Protein AF-X1TLE7-F1 (afdb_monomer_lite)

Structure (mmCIF, N/CA/C/O backbone):
data_AF-X1TLE7-F1
#
_entry.id   AF-X1TLE7-F1
#
loop_
_atom_site.group_PDB
_atom_site.id
_atom_site.type_symbol
_atom_site.label_atom_id
_atom_site.label_alt_id
_atom_site.label_comp_id
_atom_site.label_asym_id
_atom_site.label_entity_id
_atom_site.label_seq_id
_atom_site.pdbx_PDB_ins_code
_atom_site.Cartn_x
_atom_site.Cartn_y
_atom_site.Cartn_z
_atom_site.occupancy
_atom_site.B_iso_or_equiv
_atom_site.auth_seq_id
_atom_site.auth_comp_id
_atom_site.auth_asym_id
_atom_site.auth_atom_id
_atom_site.pdbx_PDB_model_num
ATOM 1 N N . MET A 1 1 ? -32.888 4.109 13.562 1.00 38.28 1 MET A N 1
ATOM 2 C CA . MET A 1 1 ? -32.090 3.859 12.346 1.00 38.28 1 MET A CA 1
ATOM 3 C C . MET A 1 1 ? -30.764 4.561 12.578 1.00 38.28 1 MET A C 1
ATOM 5 O O . MET A 1 1 ? -30.763 5.780 12.689 1.00 38.28 1 MET A O 1
ATOM 9 N N . GLU A 1 2 ? -29.700 3.812 12.858 1.00 44.38 2 GLU A N 1
ATOM 10 C CA . GLU A 1 2 ? -28.390 4.395 13.176 1.00 44.38 2 GLU A CA 1
ATOM 11 C C . GLU A 1 2 ? -27.820 4.993 11.882 1.00 44.38 2 GLU A C 1
ATOM 13 O O . GLU A 1 2 ? -27.687 4.292 10.880 1.00 44.38 2 GLU A O 1
ATOM 18 N N . LEU A 1 3 ? -27.579 6.307 11.865 1.00 48.38 3 LEU A N 1
ATOM 19 C CA . LEU A 1 3 ? -26.895 6.968 10.755 1.00 48.38 3 LEU A CA 1
ATOM 20 C C . LEU A 1 3 ? -25.497 6.359 10.659 1.00 48.38 3 LEU A C 1
ATOM 22 O O . LEU A 1 3 ? -24.685 6.543 11.566 1.00 48.38 3 LEU A O 1
ATOM 26 N N . VAL A 1 4 ? -25.225 5.631 9.576 1.00 56.19 4 VAL A N 1
ATOM 27 C CA . VAL A 1 4 ? -23.874 5.159 9.270 1.00 56.19 4 VAL A CA 1
ATOM 28 C C . VAL A 1 4 ? -23.010 6.402 9.070 1.00 56.19 4 VAL A C 1
ATOM 30 O O . VAL A 1 4 ? -23.159 7.123 8.086 1.00 56.19 4 VAL A O 1
ATOM 33 N N . LYS A 1 5 ? -22.159 6.705 10.053 1.00 62.91 5 LYS A N 1
ATOM 34 C CA . LYS A 1 5 ? -21.202 7.808 9.966 1.00 62.91 5 LYS A CA 1
ATOM 35 C C . LYS A 1 5 ? -20.018 7.335 9.126 1.00 62.91 5 LYS A C 1
ATOM 37 O O . LYS A 1 5 ? -19.401 6.326 9.448 1.00 62.91 5 LYS A O 1
ATOM 42 N N . HIS A 1 6 ? -19.727 8.048 8.043 1.00 65.94 6 HIS A N 1
ATOM 43 C CA . HIS A 1 6 ? -18.546 7.812 7.215 1.00 65.94 6 HIS A CA 1
ATOM 44 C C . HIS A 1 6 ? -17.315 8.356 7.942 1.00 65.94 6 HIS A C 1
ATOM 46 O O . HIS A 1 6 ? -16.988 9.533 7.813 1.00 65.94 6 HIS A O 1
ATOM 52 N N . GLU A 1 7 ? -16.683 7.520 8.757 1.00 73.69 7 GLU A N 1
ATOM 53 C CA . GLU A 1 7 ? -15.536 7.902 9.576 1.00 73.69 7 GLU A CA 1
ATOM 54 C C . GLU A 1 7 ? -14.399 6.886 9.433 1.00 73.69 7 GLU A C 1
ATOM 56 O O . GLU A 1 7 ? -14.635 5.705 9.182 1.00 73.69 7 GLU A O 1
ATOM 61 N N . THR A 1 8 ? -13.164 7.354 9.581 1.00 80.31 8 THR A N 1
ATOM 62 C CA . THR A 1 8 ? -11.971 6.500 9.641 1.00 80.31 8 THR A CA 1
ATOM 63 C C . THR A 1 8 ? -11.921 5.758 10.995 1.00 80.31 8 THR A C 1
ATOM 65 O O . THR A 1 8 ? -12.499 6.228 11.966 1.00 80.31 8 THR A O 1
ATOM 68 N N . CYS A 1 9 ? -11.238 4.626 11.126 1.00 82.75 9 CYS A N 1
ATOM 69 C CA . CYS A 1 9 ? -10.900 3.900 12.352 1.00 82.75 9 CYS A CA 1
ATOM 70 C C . CYS A 1 9 ? -10.332 4.827 13.427 1.00 82.75 9 CYS A C 1
ATOM 72 O O . CYS A 1 9 ? -10.717 4.705 14.590 1.00 82.75 9 CYS A O 1
ATOM 74 N N . LEU A 1 10 ? -9.482 5.794 13.063 1.00 84.12 10 LEU A N 1
ATOM 75 C CA . LEU A 1 10 ? -9.012 6.812 14.011 1.00 84.12 10 LEU A CA 1
ATOM 76 C C . LEU A 1 10 ? -10.139 7.760 14.466 1.00 84.12 10 LEU A C 1
ATOM 78 O O . LEU A 1 10 ? -10.250 8.077 15.651 1.00 84.12 10 LEU A O 1
ATOM 82 N N . GLN A 1 11 ? -11.009 8.195 13.554 1.00 85.19 11 GLN A N 1
ATOM 83 C CA . GLN A 1 11 ? -12.176 9.016 13.899 1.00 85.19 11 GLN A CA 1
ATOM 84 C C . GLN A 1 11 ? -13.193 8.231 14.742 1.00 85.19 11 GLN A C 1
ATOM 86 O O . GLN A 1 11 ? -13.672 8.746 15.751 1.00 85.19 11 GLN A O 1
ATOM 91 N N . TYR A 1 12 ? -13.440 6.965 14.399 1.00 87.38 12 TYR A N 1
ATOM 92 C CA . TYR A 1 12 ? -14.226 6.012 15.172 1.00 87.38 12 TYR A CA 1
ATOM 93 C C . TYR A 1 12 ? -13.646 5.862 16.577 1.00 87.38 12 TYR A C 1
ATOM 95 O O . TYR A 1 12 ? -14.382 5.954 17.557 1.00 87.38 12 TYR A O 1
ATOM 103 N N . PHE A 1 13 ? -12.327 5.685 16.695 1.00 89.62 13 PHE A N 1
ATOM 104 C CA . PHE A 1 13 ? -11.634 5.593 17.976 1.00 89.62 13 PHE A CA 1
ATOM 105 C C . PHE A 1 13 ? -11.882 6.838 18.829 1.00 89.62 13 PHE A C 1
ATOM 107 O O . PHE A 1 13 ? -12.405 6.726 19.938 1.00 89.62 13 PHE A O 1
ATOM 114 N N . HIS A 1 14 ? -11.604 8.031 18.296 1.00 90.31 14 HIS A N 1
ATOM 115 C CA . HIS A 1 14 ? -11.823 9.284 19.018 1.00 90.31 14 HIS A CA 1
ATOM 116 C C . HIS A 1 14 ? -13.289 9.508 19.398 1.00 90.31 14 HIS A C 1
ATOM 118 O O . HIS A 1 14 ? -13.573 9.932 20.520 1.00 90.31 14 HIS A O 1
ATOM 124 N N . ARG A 1 15 ? -14.227 9.186 18.504 1.00 92.38 15 ARG A N 1
ATOM 125 C CA . ARG A 1 15 ? -15.662 9.295 18.776 1.00 92.38 15 ARG A CA 1
ATOM 126 C C . ARG A 1 15 ? -16.108 8.320 19.862 1.00 92.38 15 ARG A C 1
ATOM 128 O O . ARG A 1 15 ? -16.853 8.703 20.754 1.00 92.38 15 ARG A O 1
ATOM 13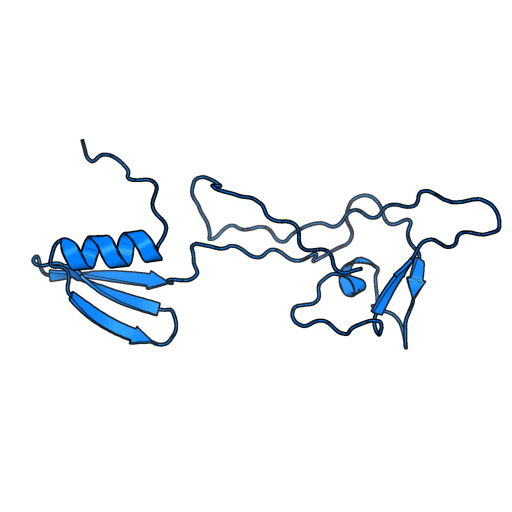5 N N . ARG A 1 16 ? -15.656 7.064 19.838 1.00 93.25 16 ARG A N 1
ATOM 136 C CA . ARG A 1 16 ? -16.011 6.098 20.888 1.00 93.25 16 ARG A CA 1
ATOM 137 C C . ARG A 1 16 ? -15.473 6.528 22.247 1.00 93.25 16 ARG A C 1
ATOM 139 O O . ARG A 1 16 ? -16.196 6.415 23.234 1.00 93.25 16 ARG A O 1
ATOM 146 N N . LEU A 1 17 ? -14.267 7.091 22.297 1.00 93.19 17 LEU A N 1
ATOM 147 C CA . LEU A 1 17 ? -13.738 7.677 23.529 1.00 93.19 17 LEU A CA 1
ATOM 148 C C . LEU A 1 17 ? -14.596 8.852 24.029 1.00 93.19 17 LEU A C 1
ATOM 150 O O . LEU A 1 17 ? -14.858 8.935 25.228 1.00 93.19 17 LEU A O 1
ATOM 154 N N . SER A 1 18 ? -15.087 9.727 23.141 1.00 93.38 18 SER A N 1
ATOM 155 C CA . SER A 1 18 ? -15.981 10.827 23.543 1.00 93.38 18 SER A CA 1
ATOM 156 C C . SER A 1 18 ? -17.381 10.358 23.962 1.00 93.38 18 SER A C 1
ATOM 158 O O . SER A 1 18 ? -18.030 11.019 24.768 1.00 93.38 18 SER A O 1
ATOM 160 N N . GLU A 1 19 ? -17.821 9.193 23.483 1.00 93.31 19 GLU A N 1
ATOM 161 C CA . GLU A 1 19 ? -19.060 8.514 23.889 1.00 93.31 19 GLU A CA 1
ATOM 162 C C . GLU A 1 19 ? -18.914 7.689 25.184 1.00 93.31 19 GLU A C 1
ATOM 164 O O . GLU A 1 19 ? -19.855 7.012 25.593 1.00 93.31 19 GLU A O 1
ATOM 169 N N . GLY A 1 20 ? -17.752 7.730 25.847 1.00 93.44 20 GLY A N 1
ATOM 170 C CA . GLY A 1 20 ? -17.526 7.068 27.136 1.00 93.44 20 GLY A CA 1
ATOM 171 C C . GLY A 1 20 ? -16.987 5.638 27.047 1.00 93.44 20 GLY A C 1
ATOM 172 O O . GLY A 1 20 ? -16.893 4.960 28.073 1.00 93.44 20 GLY A O 1
ATOM 173 N N . TRP A 1 21 ? -16.598 5.171 25.858 1.00 97.12 21 TRP A N 1
ATOM 174 C CA . TRP A 1 21 ? -15.840 3.926 25.737 1.00 97.12 21 TRP A CA 1
ATOM 175 C C . TRP A 1 21 ? -14.440 4.105 26.327 1.00 97.12 21 TRP A C 1
ATOM 177 O O . TRP A 1 21 ? -13.856 5.189 26.291 1.00 97.12 21 TRP A O 1
ATOM 187 N N . LYS A 1 22 ? -13.871 3.017 26.841 1.00 96.44 22 LYS A N 1
ATOM 188 C CA . LYS A 1 22 ? -12.519 2.992 27.405 1.00 96.44 22 LYS A CA 1
ATOM 189 C C . LYS A 1 22 ? -11.579 2.252 26.470 1.00 96.44 22 LYS A C 1
ATOM 191 O O . LYS A 1 22 ? -11.878 1.133 26.071 1.00 96.44 22 LYS A O 1
ATOM 196 N N . CYS A 1 23 ? -10.428 2.838 26.163 1.00 95.25 23 CYS A N 1
ATOM 197 C CA . CYS A 1 23 ? -9.322 2.084 25.582 1.00 95.25 23 CYS A CA 1
ATOM 198 C C . CYS A 1 23 ? -8.687 1.234 26.688 1.00 95.25 23 CYS A C 1
ATOM 200 O O . CYS A 1 23 ? -8.170 1.783 27.660 1.00 95.25 23 CYS A O 1
ATOM 202 N N . ILE A 1 24 ? -8.789 -0.090 26.577 1.00 96.50 24 ILE A N 1
ATOM 203 C CA . ILE A 1 24 ? -8.269 -1.040 27.572 1.00 96.50 24 ILE A CA 1
ATOM 204 C C . ILE A 1 24 ? -6.937 -1.666 27.153 1.00 96.50 24 ILE A C 1
ATOM 206 O O . ILE A 1 24 ? -6.230 -2.201 28.000 1.00 96.50 24 ILE A O 1
ATOM 210 N N . SER A 1 25 ? -6.591 -1.595 25.867 1.00 95.44 25 SER A N 1
ATOM 211 C CA . SER A 1 25 ? -5.270 -1.954 25.353 1.00 95.44 25 SER A CA 1
ATOM 212 C C . SER A 1 25 ? -4.962 -1.135 24.103 1.00 95.44 25 SER A C 1
ATOM 214 O O . SER A 1 25 ? -5.860 -0.867 23.303 1.00 95.44 25 SER A O 1
ATOM 216 N N . LEU A 1 26 ? -3.701 -0.742 23.952 1.00 92.50 26 LEU A N 1
ATOM 217 C CA . LEU A 1 26 ? -3.170 -0.102 22.757 1.00 92.50 26 LEU A CA 1
ATOM 218 C C . LEU A 1 26 ? -1.756 -0.636 22.522 1.00 92.50 26 LEU A C 1
ATOM 220 O O . LEU A 1 26 ? -0.821 -0.256 23.224 1.00 92.50 26 LEU A O 1
ATOM 224 N N . GLU A 1 27 ? -1.612 -1.520 21.540 1.00 91.06 27 GLU A N 1
ATOM 225 C CA . GLU A 1 27 ? -0.340 -2.131 21.155 1.00 91.06 27 GLU A CA 1
ATOM 226 C C . GLU A 1 27 ? -0.015 -1.749 19.710 1.00 91.06 27 GLU A C 1
ATOM 228 O O . GLU A 1 27 ? -0.608 -2.251 18.750 1.00 91.06 27 GLU A O 1
ATOM 233 N N . GLY A 1 28 ? 0.915 -0.805 19.550 1.00 85.75 28 GLY A N 1
ATOM 234 C CA . GLY A 1 28 ? 1.196 -0.196 18.252 1.00 85.75 28 GLY A CA 1
ATOM 235 C C . GLY A 1 28 ? -0.050 0.496 17.697 1.00 85.75 28 GLY A C 1
ATOM 236 O O . GLY A 1 28 ? -0.506 1.494 18.250 1.00 85.75 28 GLY A O 1
ATOM 237 N N . TYR A 1 29 ? -0.597 -0.048 16.610 1.00 82.94 29 TYR A N 1
ATOM 238 C CA . TYR A 1 29 ? -1.804 0.463 15.954 1.00 82.94 29 TYR A CA 1
ATOM 239 C C . TYR A 1 29 ? -3.071 -0.323 16.301 1.00 82.94 29 TYR A C 1
ATOM 241 O O . TYR A 1 29 ? -4.160 0.079 15.905 1.00 82.94 29 TYR A O 1
ATOM 249 N N . ASN A 1 30 ? -2.955 -1.417 17.053 1.00 88.62 30 ASN A N 1
ATOM 250 C CA . ASN A 1 30 ? -4.104 -2.207 17.473 1.00 88.62 30 ASN A CA 1
ATOM 251 C C . ASN A 1 30 ? -4.643 -1.650 18.788 1.00 88.62 30 ASN A C 1
ATOM 253 O O . ASN A 1 30 ? -3.947 -1.664 19.804 1.00 88.62 30 ASN A O 1
ATOM 257 N N . ALA A 1 31 ? -5.880 -1.165 18.777 1.00 91.50 31 ALA A N 1
ATOM 258 C CA . ALA A 1 31 ? -6.565 -0.686 19.966 1.00 91.50 31 ALA A CA 1
ATOM 259 C C . ALA A 1 31 ? -7.730 -1.608 20.330 1.00 91.50 31 ALA A C 1
ATOM 261 O O . ALA A 1 31 ? -8.479 -2.081 19.476 1.00 91.50 31 ALA A O 1
ATOM 262 N N . VAL A 1 32 ? -7.917 -1.828 21.626 1.00 94.88 32 VAL A N 1
ATOM 263 C CA . VAL A 1 32 ? -9.060 -2.555 22.172 1.00 94.88 32 VAL A CA 1
ATOM 264 C C . VAL A 1 32 ? -9.900 -1.580 22.980 1.00 94.88 32 VAL A C 1
ATOM 266 O O . VAL A 1 32 ? -9.455 -1.031 23.988 1.00 94.88 32 VAL A O 1
ATOM 269 N N . LEU A 1 33 ? -11.132 -1.372 22.535 1.00 95.38 33 LEU A N 1
ATOM 270 C CA . LEU A 1 33 ? -12.123 -0.528 23.180 1.00 95.38 33 LEU A CA 1
ATOM 271 C C . LEU A 1 33 ? -13.116 -1.375 23.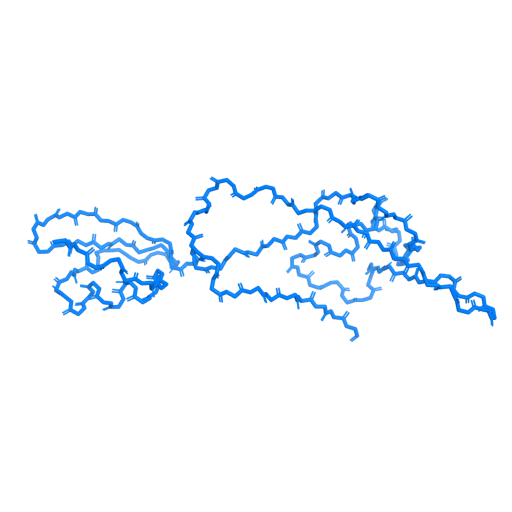983 1.00 95.38 33 LEU A C 1
ATOM 273 O O . LEU A 1 33 ? -13.516 -2.455 23.553 1.00 95.38 33 LEU A O 1
ATOM 277 N N . LEU A 1 34 ? -13.551 -0.858 25.128 1.00 96.44 34 LEU A N 1
ATOM 278 C CA . LEU A 1 34 ? -14.596 -1.424 25.973 1.00 96.44 34 LEU A CA 1
ATOM 279 C C . LEU A 1 34 ? -15.735 -0.413 26.110 1.00 96.44 34 LEU A C 1
ATOM 281 O O . LEU A 1 34 ? -15.512 0.711 26.566 1.00 96.44 34 LEU A O 1
ATOM 285 N N . SER A 1 35 ? -16.943 -0.804 25.716 1.00 94.81 35 SER A N 1
ATOM 286 C CA . SER A 1 35 ? -18.127 0.038 25.859 1.00 94.81 35 SER A CA 1
ATOM 287 C C . SER A 1 35 ? -18.573 0.138 27.325 1.00 94.81 35 SER A C 1
ATOM 289 O O . SER A 1 35 ? -18.237 -0.738 28.132 1.00 94.81 35 SER A O 1
ATOM 291 N N . PRO A 1 36 ? -19.353 1.167 27.696 1.00 93.25 36 PRO A N 1
ATOM 292 C CA . PRO A 1 36 ? -19.985 1.250 29.017 1.00 93.25 36 PRO A CA 1
ATOM 293 C C . PRO A 1 36 ? -20.838 0.020 29.370 1.00 93.25 36 PRO A C 1
ATOM 295 O O . PRO A 1 36 ? -20.949 -0.347 30.536 1.00 93.25 36 PRO A O 1
ATOM 298 N N . GLU A 1 37 ? -21.395 -0.645 28.359 1.00 94.19 37 GLU A N 1
ATOM 299 C CA . GLU A 1 37 ? -22.203 -1.865 28.460 1.00 94.19 37 GLU A CA 1
ATOM 300 C C . GLU A 1 37 ? -21.352 -3.150 28.499 1.00 94.19 37 GLU A C 1
ATOM 302 O O . GLU A 1 37 ? -21.895 -4.252 28.543 1.00 94.19 37 GLU A O 1
ATOM 307 N N . GLY A 1 38 ? -20.020 -3.030 28.477 1.00 92.56 38 GLY A N 1
ATOM 308 C CA . GLY A 1 38 ? -19.087 -4.155 28.553 1.00 92.56 38 GLY A CA 1
ATOM 309 C C . GLY A 1 38 ? -18.755 -4.814 27.211 1.00 92.56 38 GLY A C 1
ATOM 310 O O . GLY A 1 38 ? -18.143 -5.882 27.197 1.00 92.56 38 GLY A O 1
ATOM 311 N N . ILE A 1 39 ? -19.115 -4.204 26.077 1.00 93.69 39 ILE A N 1
ATOM 312 C CA . ILE A 1 39 ? -18.795 -4.745 24.749 1.00 93.69 39 ILE A CA 1
ATOM 313 C C . ILE A 1 39 ? -17.332 -4.453 24.424 1.00 93.69 39 ILE A C 1
ATOM 315 O O . ILE A 1 39 ? -16.918 -3.296 24.359 1.00 93.69 39 ILE A O 1
ATOM 319 N N . ARG A 1 40 ? -16.553 -5.506 24.170 1.00 94.62 40 ARG A N 1
ATOM 320 C CA . ARG A 1 40 ? -15.171 -5.397 23.692 1.00 94.62 40 ARG A CA 1
ATOM 321 C C . ARG A 1 40 ? -15.141 -5.259 22.172 1.00 94.62 40 ARG A C 1
ATOM 323 O O . ARG A 1 40 ? -15.819 -6.007 21.470 1.00 94.62 40 ARG A O 1
ATOM 330 N N . ARG A 1 41 ? -14.321 -4.341 21.662 1.00 89.88 41 ARG A N 1
ATOM 331 C CA . ARG A 1 41 ? -14.102 -4.153 20.228 1.00 89.88 41 ARG A CA 1
ATOM 332 C C . ARG A 1 41 ? -12.642 -3.894 19.911 1.00 89.88 41 ARG A C 1
ATOM 334 O O . ARG A 1 41 ? -12.039 -2.995 20.481 1.00 89.88 41 ARG A O 1
ATOM 341 N N . GLU A 1 42 ? -12.107 -4.670 18.986 1.00 91.50 42 GLU A N 1
ATOM 342 C CA . GLU A 1 42 ? -10.730 -4.549 18.511 1.00 91.50 42 GLU A CA 1
ATOM 343 C C . GLU A 1 42 ? -10.732 -3.755 17.206 1.00 91.50 42 GLU A C 1
ATOM 345 O O . GLU A 1 42 ? -11.603 -3.961 16.356 1.00 91.50 42 GLU A O 1
ATOM 350 N N . ILE A 1 43 ? -9.812 -2.803 17.086 1.00 86.88 43 ILE A N 1
ATOM 351 C CA . ILE A 1 43 ? -9.665 -1.941 15.916 1.00 86.88 43 ILE A CA 1
ATOM 352 C C . ILE A 1 43 ? -8.180 -1.850 15.548 1.00 86.88 43 ILE A C 1
ATOM 354 O O . ILE A 1 43 ? -7.343 -1.664 16.429 1.00 86.88 43 ILE A O 1
ATOM 358 N N . ASP A 1 44 ? -7.849 -1.946 14.261 1.00 84.62 44 ASP A N 1
ATOM 359 C CA . ASP A 1 44 ? -6.536 -1.529 13.754 1.00 84.62 44 ASP A CA 1
ATOM 360 C C . ASP A 1 44 ? -6.671 -0.085 13.261 1.00 84.62 44 ASP A C 1
ATOM 362 O O . ASP A 1 44 ? -7.405 0.199 12.315 1.00 84.62 44 ASP A O 1
ATOM 366 N N . LEU A 1 45 ? -5.977 0.844 13.913 1.00 81.06 45 LEU A N 1
ATOM 367 C CA . LEU A 1 45 ? -5.982 2.269 13.583 1.00 81.06 45 LEU A CA 1
ATOM 368 C C . LEU A 1 45 ? -5.370 2.568 12.201 1.00 81.06 45 LEU A C 1
ATOM 370 O O . LEU A 1 45 ? -5.456 3.704 11.741 1.00 81.06 45 LEU A O 1
ATOM 374 N N . ARG A 1 46 ? -4.758 1.579 11.533 1.00 69.69 46 ARG A N 1
ATOM 375 C CA . ARG A 1 46 ? -4.247 1.680 10.155 1.00 69.69 46 ARG A CA 1
ATOM 376 C C . ARG A 1 46 ? -5.201 1.157 9.096 1.00 69.69 46 ARG A C 1
ATOM 378 O O . ARG A 1 46 ? -4.965 1.454 7.929 1.00 69.69 46 ARG A O 1
ATOM 385 N N . ASN A 1 47 ? -6.270 0.443 9.462 1.00 68.38 47 ASN A N 1
ATOM 386 C CA . ASN A 1 47 ? -7.235 -0.105 8.491 1.00 68.38 47 ASN A CA 1
ATOM 387 C C . ASN A 1 47 ? -7.991 0.972 7.684 1.00 68.38 47 ASN A C 1
ATOM 389 O O . ASN A 1 47 ? -8.865 0.660 6.883 1.00 68.38 47 ASN A O 1
ATOM 393 N N . ASP A 1 48 ? -7.631 2.239 7.874 1.00 71.00 48 ASP A N 1
ATOM 394 C CA . ASP A 1 48 ? -8.078 3.391 7.101 1.00 71.00 48 ASP A CA 1
ATOM 395 C C . ASP A 1 48 ? -7.336 3.587 5.784 1.00 71.00 48 ASP A C 1
ATOM 397 O O . ASP A 1 48 ? -7.834 4.292 4.904 1.00 71.00 48 ASP A O 1
ATOM 401 N N . ILE A 1 49 ? -6.137 3.012 5.652 1.00 76.31 49 ILE A N 1
ATOM 402 C CA . ILE A 1 49 ? -5.289 3.179 4.475 1.00 76.31 49 ILE A CA 1
ATOM 403 C C . ILE A 1 49 ? -4.847 1.806 3.985 1.00 76.31 49 ILE A C 1
ATOM 405 O O . ILE A 1 49 ? -3.978 1.161 4.567 1.00 76.31 49 ILE A O 1
ATOM 409 N N . LEU A 1 50 ? -5.419 1.403 2.856 1.00 82.50 50 LEU A N 1
ATOM 410 C CA . LEU A 1 50 ? -4.952 0.266 2.085 1.00 82.50 50 LEU A CA 1
ATOM 411 C C . LEU A 1 50 ? -3.859 0.732 1.114 1.00 82.50 50 LEU A C 1
ATOM 413 O O . LEU A 1 50 ? -4.137 1.469 0.166 1.00 82.50 50 LEU A O 1
ATOM 417 N N . THR A 1 51 ? -2.621 0.296 1.346 1.00 86.06 51 THR A N 1
ATOM 418 C CA . THR A 1 51 ? -1.503 0.516 0.416 1.00 86.06 51 THR A CA 1
ATOM 419 C C . THR A 1 51 ? -1.320 -0.726 -0.445 1.00 86.06 51 THR A C 1
ATOM 421 O O . THR A 1 51 ? -0.844 -1.752 0.037 1.00 86.06 51 THR A O 1
ATOM 424 N N . LEU A 1 52 ? -1.677 -0.618 -1.723 1.00 89.75 52 LEU A N 1
ATOM 425 C CA . LEU A 1 52 ? -1.454 -1.665 -2.718 1.00 89.75 52 LEU A CA 1
ATOM 426 C C . LEU A 1 52 ? -0.173 -1.374 -3.492 1.00 89.75 52 LEU A C 1
ATOM 428 O O . LEU A 1 52 ? 0.065 -0.235 -3.894 1.00 89.75 52 LEU A O 1
ATOM 432 N N . ARG A 1 53 ? 0.625 -2.415 -3.713 1.00 90.69 53 ARG A N 1
ATOM 433 C CA . ARG A 1 53 ? 1.834 -2.367 -4.539 1.00 90.69 53 ARG A CA 1
ATOM 434 C C . ARG A 1 53 ? 1.662 -3.285 -5.743 1.00 90.69 53 ARG A C 1
ATOM 436 O O . ARG A 1 53 ? 0.931 -4.267 -5.617 1.00 90.69 53 ARG A O 1
ATOM 443 N N . PRO A 1 54 ? 2.290 -2.975 -6.886 1.00 93.00 54 PRO A N 1
ATOM 444 C CA . PRO A 1 54 ? 2.431 -3.924 -7.983 1.00 93.00 54 PRO A CA 1
ATOM 445 C C . PRO A 1 54 ? 2.865 -5.300 -7.472 1.00 93.00 54 PRO A C 1
ATOM 447 O O . PRO A 1 54 ? 3.741 -5.382 -6.623 1.00 93.00 54 PRO A O 1
ATOM 450 N N . ASN A 1 55 ? 2.234 -6.372 -7.943 1.00 93.31 55 ASN A N 1
ATOM 451 C CA . ASN A 1 55 ? 2.583 -7.737 -7.521 1.00 93.31 55 ASN A CA 1
ATOM 452 C C . ASN A 1 55 ? 2.772 -8.713 -8.689 1.00 93.31 55 ASN A C 1
ATOM 454 O O . ASN A 1 55 ? 3.136 -9.866 -8.477 1.00 93.31 55 ASN A O 1
ATOM 458 N N . GLU A 1 56 ? 2.471 -8.275 -9.908 1.00 94.44 56 GLU A N 1
ATOM 459 C CA . GLU A 1 56 ? 2.655 -9.036 -11.138 1.00 94.44 56 GLU A CA 1
ATOM 460 C C . GLU A 1 56 ? 2.558 -8.092 -12.356 1.00 94.44 56 GLU A C 1
ATOM 462 O O . GLU A 1 56 ? 2.022 -6.974 -12.250 1.00 94.44 56 GLU A O 1
ATOM 467 N N . PRO A 1 57 ? 3.049 -8.513 -13.538 1.00 94.56 57 PRO A N 1
ATOM 468 C CA . PRO A 1 57 ? 2.842 -7.763 -14.765 1.00 94.56 57 PRO A CA 1
ATOM 469 C C . PRO A 1 57 ? 1.348 -7.690 -15.090 1.00 94.56 57 PRO A C 1
ATOM 471 O O . PRO A 1 57 ? 0.625 -8.682 -15.006 1.00 94.56 57 PRO A O 1
ATOM 474 N N . GLY A 1 58 ? 0.891 -6.517 -15.512 1.00 93.62 58 GLY A N 1
ATOM 475 C CA . GLY A 1 58 ? -0.437 -6.346 -16.082 1.00 93.62 58 GLY A CA 1
ATOM 476 C C . GLY A 1 58 ? -0.469 -6.706 -17.567 1.00 93.62 58 GLY A C 1
ATOM 477 O O . GLY A 1 58 ? 0.375 -7.421 -18.101 1.00 93.62 58 GLY A O 1
ATOM 478 N N . VAL A 1 59 ? -1.455 -6.158 -18.276 1.00 94.25 59 VAL A N 1
ATOM 479 C CA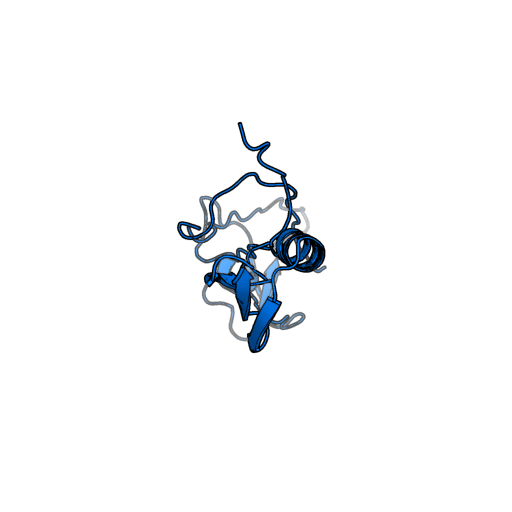 . VAL A 1 59 ? -1.719 -6.488 -19.692 1.00 94.25 59 VAL A CA 1
ATOM 480 C C . VAL A 1 59 ? -0.659 -5.922 -20.659 1.00 94.25 59 VAL A C 1
ATOM 482 O O . VAL A 1 59 ? -0.639 -6.272 -21.836 1.00 94.25 59 VAL A O 1
ATOM 485 N N . SER A 1 60 ? 0.217 -5.027 -20.198 1.00 93.00 60 SER A N 1
ATOM 486 C CA . SER A 1 60 ? 1.231 -4.362 -21.025 1.00 93.00 60 SER A CA 1
ATOM 487 C C . SER A 1 60 ? 2.553 -4.272 -20.278 1.00 93.00 60 SER A C 1
ATOM 489 O O . SER A 1 60 ? 2.588 -3.758 -19.164 1.00 93.00 60 SER A O 1
ATOM 491 N N . THR A 1 61 ? 3.636 -4.709 -20.918 1.00 92.12 61 THR A N 1
ATOM 492 C CA . THR A 1 61 ? 5.012 -4.551 -20.428 1.00 92.12 61 THR A CA 1
ATOM 493 C C . THR A 1 61 ? 5.891 -4.152 -21.611 1.00 92.12 61 THR A C 1
ATOM 495 O O . THR A 1 61 ? 6.252 -4.985 -22.439 1.00 92.12 61 THR A O 1
ATOM 498 N N . GLN A 1 62 ? 6.130 -2.852 -21.757 1.00 91.00 62 GLN A N 1
ATOM 499 C CA . GLN A 1 62 ? 6.804 -2.217 -22.891 1.00 91.00 62 GLN A CA 1
ATOM 500 C C . GLN A 1 62 ? 8.084 -1.483 -22.487 1.00 91.00 62 GLN A C 1
ATOM 502 O O . GLN A 1 62 ? 8.923 -1.229 -23.353 1.00 91.00 62 GLN A O 1
ATOM 507 N N . LEU A 1 63 ? 8.222 -1.100 -21.214 1.00 89.56 63 LEU A N 1
ATOM 508 C CA . LEU A 1 63 ? 9.428 -0.447 -20.720 1.00 89.56 63 LEU A CA 1
ATOM 509 C C . LEU A 1 63 ? 10.573 -1.454 -20.594 1.00 89.56 63 LEU A C 1
ATOM 511 O O . LEU A 1 63 ? 10.376 -2.664 -20.465 1.00 89.56 63 LEU A O 1
ATOM 515 N N . TYR A 1 64 ? 11.790 -0.932 -20.629 1.00 88.25 64 TYR A N 1
ATOM 516 C CA . TYR A 1 64 ? 12.999 -1.690 -20.356 1.00 88.25 64 TYR A CA 1
ATOM 517 C C . TYR A 1 64 ? 13.318 -1.588 -18.869 1.00 88.25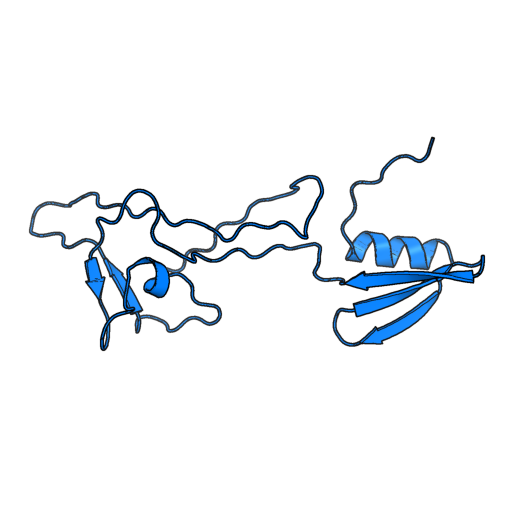 64 TYR A C 1
ATOM 519 O O . TYR A 1 64 ? 13.053 -0.566 -18.242 1.00 88.25 64 TYR A O 1
ATOM 527 N N . LYS A 1 65 ? 13.923 -2.637 -18.322 1.00 87.75 65 LYS A N 1
ATOM 528 C CA . LYS A 1 65 ? 14.403 -2.683 -16.939 1.00 87.75 65 LYS A CA 1
ATOM 529 C C . LYS A 1 65 ? 15.893 -2.363 -16.879 1.00 87.75 65 LYS A C 1
ATOM 531 O O . LYS A 1 65 ? 16.662 -2.885 -17.690 1.00 87.75 65 LYS A O 1
ATOM 536 N N . GLY A 1 66 ? 16.286 -1.499 -15.951 1.00 85.06 66 GLY A N 1
ATOM 537 C CA . GLY A 1 66 ? 17.665 -1.074 -15.704 1.00 85.06 66 GLY A CA 1
ATOM 538 C C . GLY A 1 66 ? 18.096 -1.323 -14.256 1.00 85.06 66 GLY A C 1
ATOM 539 O O . GLY A 1 66 ? 17.315 -1.833 -13.454 1.00 85.06 66 GLY A O 1
ATOM 540 N N . GLY A 1 67 ? 19.353 -0.993 -13.940 1.00 79.12 67 GLY A N 1
ATOM 541 C CA . GLY A 1 67 ? 19.911 -1.148 -12.591 1.00 79.12 67 GLY A CA 1
ATOM 542 C C . GLY A 1 67 ? 20.939 -2.275 -12.424 1.00 79.12 67 GLY A C 1
ATOM 543 O O . GLY A 1 67 ? 21.344 -2.938 -13.385 1.00 79.12 67 GLY A O 1
ATOM 544 N N . SER A 1 68 ? 21.400 -2.476 -11.187 1.00 66.56 68 SER A N 1
ATOM 545 C CA . SER A 1 68 ? 22.466 -3.436 -10.852 1.00 66.56 68 SER A CA 1
ATOM 546 C C . SER A 1 68 ? 21.908 -4.853 -10.676 1.00 66.56 68 SER A C 1
ATOM 548 O O . SER A 1 68 ? 21.527 -5.229 -9.578 1.00 66.56 68 SER A O 1
ATOM 550 N N . SER A 1 69 ? 21.914 -5.649 -11.754 1.00 53.91 69 SER A N 1
ATOM 551 C CA . SER A 1 69 ? 21.319 -6.999 -11.850 1.00 53.91 69 SER A CA 1
ATOM 552 C C . SER A 1 69 ? 19.804 -6.971 -11.616 1.00 53.91 69 SER A C 1
ATOM 554 O O . SER A 1 69 ? 19.351 -7.023 -10.477 1.00 53.91 69 SER A O 1
ATOM 556 N N . PRO A 1 70 ? 19.034 -6.851 -12.707 1.00 62.59 70 PRO A N 1
ATOM 557 C CA . PRO A 1 70 ? 17.752 -6.168 -12.712 1.00 62.59 70 PRO A CA 1
ATOM 558 C C . PRO A 1 70 ? 16.747 -6.846 -11.789 1.00 62.59 70 PRO A C 1
ATOM 560 O O . PRO A 1 70 ? 16.769 -8.074 -11.651 1.00 62.59 70 PRO A O 1
ATOM 563 N N . ALA A 1 71 ? 15.807 -6.047 -11.276 1.00 65.44 71 ALA A N 1
ATOM 564 C CA . ALA A 1 71 ? 14.499 -6.541 -10.871 1.00 65.44 71 ALA A CA 1
ATOM 565 C C . ALA A 1 71 ? 14.066 -7.638 -11.871 1.00 65.44 71 ALA A C 1
ATOM 567 O O . ALA A 1 71 ? 14.145 -7.410 -13.093 1.00 65.44 71 ALA A O 1
ATOM 568 N N . PRO A 1 72 ? 13.731 -8.862 -11.419 1.00 78.25 72 PRO A N 1
ATOM 569 C CA . PRO A 1 72 ? 13.506 -9.979 -12.336 1.00 78.25 72 PRO A CA 1
ATOM 570 C C . PRO A 1 72 ? 12.466 -9.636 -13.420 1.00 78.25 72 PRO A C 1
ATOM 572 O O . PRO A 1 72 ? 12.576 -10.087 -14.570 1.00 78.25 72 PRO A O 1
ATOM 575 N N . THR A 1 73 ? 11.562 -8.706 -13.118 1.00 88.12 73 THR A N 1
ATOM 576 C CA . THR A 1 73 ? 10.537 -8.133 -13.986 1.00 88.12 73 THR A CA 1
ATOM 577 C C . THR A 1 73 ? 10.340 -6.628 -13.740 1.00 88.12 73 THR A C 1
ATOM 579 O O . THR A 1 73 ? 10.809 -6.076 -12.753 1.00 88.12 73 THR A O 1
ATOM 582 N N . ASN A 1 74 ? 9.616 -5.950 -14.637 1.00 90.25 74 ASN A N 1
ATOM 583 C CA . ASN A 1 74 ? 9.338 -4.516 -14.508 1.00 90.25 74 ASN A CA 1
ATOM 584 C C . ASN A 1 74 ? 8.505 -4.181 -13.260 1.00 90.25 74 ASN A C 1
ATOM 586 O O . ASN A 1 74 ? 8.691 -3.115 -12.684 1.00 90.25 74 ASN A O 1
ATOM 590 N N . TRP A 1 75 ? 7.587 -5.060 -12.837 1.00 91.06 75 TRP A N 1
ATOM 591 C CA . TRP A 1 75 ? 6.768 -4.795 -11.648 1.00 91.06 75 TRP A CA 1
ATOM 592 C C . TRP A 1 75 ? 7.606 -4.839 -10.365 1.00 91.06 75 TRP A C 1
ATOM 594 O O . TRP A 1 75 ? 7.379 -4.013 -9.494 1.00 91.06 75 TRP A O 1
ATOM 604 N N . GLU A 1 76 ? 8.623 -5.704 -10.307 1.00 88.75 76 GLU A N 1
ATOM 605 C CA . GLU A 1 76 ? 9.599 -5.768 -9.201 1.00 88.75 76 GLU A CA 1
ATOM 606 C C . GLU A 1 76 ? 10.539 -4.551 -9.151 1.00 88.75 76 GLU A C 1
ATOM 608 O O . GLU A 1 76 ? 11.313 -4.403 -8.217 1.00 88.75 76 GLU A O 1
ATOM 613 N N . GLY A 1 77 ? 10.535 -3.694 -10.178 1.00 87.75 77 GLY A N 1
ATOM 614 C CA . GLY A 1 77 ? 11.253 -2.415 -10.157 1.00 87.75 77 GLY A CA 1
ATOM 615 C C . GLY A 1 77 ? 10.399 -1.252 -9.647 1.00 87.75 77 GLY A C 1
ATOM 616 O O . GLY A 1 77 ? 10.836 -0.108 -9.700 1.00 87.75 77 GLY A O 1
ATOM 617 N N . VAL A 1 78 ? 9.141 -1.505 -9.263 1.00 87.81 78 VAL A N 1
ATOM 618 C CA . VAL A 1 78 ? 8.186 -0.484 -8.790 1.00 87.81 78 VAL A CA 1
ATOM 619 C C . VAL A 1 78 ? 7.310 -0.970 -7.624 1.00 87.81 78 VAL A C 1
ATOM 621 O O . VAL A 1 78 ? 6.374 -0.271 -7.227 1.00 87.81 78 VAL A O 1
ATOM 624 N N . ASP A 1 79 ? 7.564 -2.161 -7.081 1.00 88.12 79 ASP A N 1
ATOM 625 C CA . ASP A 1 79 ? 6.832 -2.761 -5.957 1.00 88.12 79 ASP A CA 1
ATOM 626 C C . ASP A 1 79 ? 7.482 -2.486 -4.597 1.00 88.12 79 ASP A C 1
ATOM 628 O O . ASP A 1 79 ? 7.142 -3.112 -3.591 1.00 88.12 79 ASP A O 1
ATOM 632 N N . GLU A 1 80 ? 8.399 -1.529 -4.543 1.00 81.81 80 GLU A N 1
ATOM 633 C CA . GLU A 1 80 ? 9.223 -1.308 -3.369 1.00 81.81 80 GLU A CA 1
ATOM 634 C C . GLU A 1 80 ? 8.412 -0.862 -2.141 1.00 81.81 80 GLU A C 1
ATOM 636 O O . GLU A 1 80 ? 7.574 0.050 -2.173 1.00 81.81 80 GLU A O 1
ATOM 641 N N . GLU A 1 81 ? 8.683 -1.485 -0.992 1.00 84.81 81 GLU A N 1
ATOM 642 C CA . GLU A 1 81 ? 8.210 -0.972 0.296 1.00 84.81 81 GLU A CA 1
ATOM 643 C C . GLU A 1 81 ? 9.083 0.178 0.801 1.00 84.81 81 GLU A C 1
ATOM 645 O O . GLU A 1 81 ? 8.560 1.162 1.331 1.00 84.81 81 GLU A O 1
ATOM 650 N N . THR A 1 82 ? 10.396 0.050 0.615 1.00 85.56 82 THR A N 1
ATOM 651 C CA . THR A 1 82 ? 11.400 1.059 0.947 1.00 85.56 82 THR A CA 1
ATOM 652 C C . THR A 1 82 ? 12.142 1.430 -0.333 1.00 85.56 82 THR A C 1
ATOM 654 O O . THR A 1 82 ? 12.608 0.508 -0.987 1.00 85.56 82 THR A O 1
ATOM 657 N N . PRO A 1 83 ? 12.268 2.726 -0.671 1.00 82.62 83 PRO A N 1
ATOM 658 C CA . PRO A 1 83 ? 12.942 3.162 -1.893 1.00 82.62 83 PRO A CA 1
ATOM 659 C C . PRO A 1 83 ? 14.380 2.641 -1.978 1.00 82.62 83 PRO A C 1
ATOM 661 O O . PRO A 1 83 ? 15.140 2.841 -1.024 1.00 82.62 83 PRO A O 1
ATOM 664 N N . ASP A 1 84 ? 14.760 2.056 -3.113 1.00 83.31 84 ASP A N 1
ATOM 665 C CA . ASP A 1 84 ? 16.157 1.720 -3.428 1.00 83.31 84 ASP A CA 1
ATOM 666 C C . ASP A 1 84 ? 16.909 2.830 -4.192 1.00 83.31 84 ASP A C 1
ATOM 668 O O . ASP A 1 84 ? 18.069 2.662 -4.576 1.00 83.31 84 ASP A O 1
ATOM 672 N N . GLU A 1 85 ? 16.276 4.000 -4.321 1.00 83.81 85 GLU A N 1
ATOM 673 C CA . GLU A 1 85 ? 16.733 5.158 -5.097 1.00 83.81 85 GLU A CA 1
ATOM 674 C C . GLU A 1 85 ? 16.752 4.870 -6.611 1.00 83.81 85 GLU A C 1
ATOM 676 O O . GLU A 1 85 ? 15.689 4.831 -7.220 1.00 83.81 85 GLU A O 1
ATOM 681 N N . ASP A 1 86 ? 17.933 4.702 -7.218 1.00 82.19 86 ASP A N 1
ATOM 682 C CA . ASP A 1 86 ? 18.114 4.392 -8.650 1.00 82.19 86 ASP A CA 1
ATOM 683 C C . ASP A 1 86 ? 18.718 2.983 -8.846 1.00 82.19 86 ASP A C 1
ATOM 685 O O . ASP A 1 86 ? 19.351 2.687 -9.871 1.00 82.19 86 ASP A O 1
ATOM 689 N N . VAL A 1 87 ? 18.607 2.106 -7.839 1.00 85.81 87 VAL A N 1
ATOM 690 C CA . VAL A 1 87 ? 19.198 0.760 -7.900 1.00 85.81 87 VAL A CA 1
ATOM 691 C C . VAL A 1 87 ? 18.395 -0.138 -8.836 1.00 85.81 87 VAL A C 1
ATOM 693 O O . VAL A 1 87 ? 19.020 -0.861 -9.624 1.00 85.81 87 VAL A O 1
ATOM 696 N N . THR A 1 88 ? 17.063 -0.045 -8.822 1.00 87.38 88 THR A N 1
ATOM 697 C CA . THR A 1 88 ? 16.174 -0.671 -9.805 1.00 87.38 88 THR A CA 1
ATOM 698 C C . THR A 1 88 ? 15.233 0.358 -10.427 1.00 87.38 88 THR A C 1
ATOM 700 O O . THR A 1 88 ? 14.696 1.234 -9.764 1.00 87.38 88 THR A O 1
ATOM 703 N N . TYR A 1 89 ? 15.065 0.308 -11.753 1.00 86.81 89 TYR A N 1
ATOM 704 C CA . TYR A 1 89 ? 14.193 1.260 -12.447 1.00 86.81 89 TYR A CA 1
ATOM 705 C C . TYR A 1 89 ? 13.687 0.734 -13.788 1.00 86.81 89 TYR A C 1
ATOM 707 O O . TYR A 1 89 ? 14.339 -0.067 -14.467 1.00 86.81 89 TYR A O 1
ATOM 715 N N . ASN A 1 90 ? 12.543 1.271 -14.214 1.00 88.56 90 ASN A N 1
ATOM 716 C CA . ASN A 1 90 ? 12.003 1.081 -15.555 1.00 88.56 90 ASN A CA 1
ATOM 717 C C . ASN A 1 90 ? 12.239 2.334 -16.397 1.00 88.56 90 ASN A C 1
ATOM 719 O O . ASN A 1 90 ? 11.992 3.454 -15.955 1.00 88.56 90 ASN A O 1
ATOM 723 N N . TYR A 1 91 ? 12.685 2.154 -17.635 1.00 86.50 91 TYR A N 1
ATOM 724 C CA . TYR A 1 91 ? 13.008 3.252 -18.536 1.00 86.50 91 TYR A CA 1
ATOM 725 C C . TYR A 1 91 ? 12.516 2.990 -19.960 1.00 86.50 91 TYR A C 1
ATOM 727 O O . TYR A 1 91 ? 12.357 1.855 -20.413 1.00 86.50 91 TYR A O 1
ATOM 735 N N . ASN A 1 92 ? 12.289 4.068 -20.707 1.00 86.50 92 ASN A N 1
ATOM 736 C CA . ASN A 1 92 ? 12.084 3.983 -22.147 1.00 86.50 92 ASN A CA 1
ATOM 737 C C . ASN A 1 92 ? 13.449 3.935 -22.840 1.00 86.50 92 ASN A C 1
ATOM 739 O O . ASN A 1 92 ? 14.265 4.835 -22.648 1.00 86.50 92 ASN A O 1
ATOM 743 N N . ASN A 1 93 ? 13.683 2.940 -23.701 1.00 74.88 93 ASN A N 1
ATOM 744 C CA . ASN A 1 93 ? 14.825 2.962 -24.615 1.00 74.88 93 ASN A CA 1
ATOM 745 C C . ASN A 1 93 ? 14.525 3.937 -25.762 1.00 74.88 93 ASN A C 1
ATOM 747 O O . ASN A 1 93 ? 14.195 3.540 -26.881 1.00 74.88 93 ASN A O 1
ATOM 751 N N . ALA A 1 94 ? 14.563 5.230 -25.456 1.00 63.06 94 ALA A N 1
ATOM 752 C CA . ALA A 1 94 ? 14.468 6.263 -26.464 1.00 63.06 94 ALA A CA 1
ATOM 753 C C . ALA A 1 94 ? 15.809 6.318 -27.209 1.00 63.06 94 ALA A C 1
ATOM 755 O O . ALA A 1 94 ? 16.795 6.864 -26.718 1.00 63.06 94 ALA A O 1
ATOM 756 N N . GLY A 1 95 ? 15.844 5.765 -28.423 1.00 64.19 95 GLY A N 1
ATOM 757 C CA . GLY A 1 95 ? 16.799 6.224 -29.433 1.00 64.19 95 GLY A CA 1
ATOM 758 C C . GLY A 1 95 ? 16.539 7.704 -29.790 1.00 64.19 95 GLY A C 1
ATOM 759 O O . GLY A 1 95 ? 15.823 8.404 -29.076 1.00 64.19 95 GLY A O 1
ATOM 760 N N . PRO A 1 96 ? 17.015 8.224 -30.936 1.00 63.97 96 PRO A N 1
ATOM 761 C CA . PRO A 1 96 ? 16.751 9.616 -31.335 1.00 63.97 96 PRO A CA 1
ATOM 762 C C . PRO A 1 96 ? 15.258 9.937 -31.557 1.00 63.97 96 PRO A C 1
ATOM 764 O O . PRO A 1 96 ? 14.906 11.080 -31.829 1.00 63.97 96 PRO A O 1
ATOM 767 N N . THR A 1 97 ? 14.371 8.941 -31.472 1.00 61.47 97 THR A N 1
ATOM 768 C CA . THR A 1 97 ? 12.917 9.104 -31.538 1.00 61.47 97 THR A CA 1
ATOM 769 C C . THR A 1 97 ? 12.309 8.712 -30.189 1.00 61.47 97 THR A C 1
ATOM 771 O O . THR A 1 97 ? 12.551 7.590 -29.736 1.00 61.47 97 THR A O 1
ATOM 774 N N . PRO A 1 98 ? 11.521 9.586 -29.538 1.00 60.72 98 PRO A N 1
ATOM 775 C CA . PRO A 1 98 ? 10.869 9.246 -28.281 1.00 60.72 98 PRO A CA 1
ATOM 776 C C . PRO A 1 98 ? 9.854 8.121 -28.507 1.00 60.72 98 PRO A C 1
ATOM 778 O O . PRO A 1 98 ? 8.892 8.274 -29.259 1.00 60.72 98 PRO A O 1
ATOM 781 N N . THR A 1 99 ? 10.062 6.983 -27.848 1.00 67.06 99 THR A N 1
ATOM 782 C CA . THR A 1 99 ? 9.066 5.912 -27.760 1.00 67.06 99 THR A CA 1
ATOM 783 C C . THR A 1 99 ? 8.179 6.141 -26.544 1.00 67.06 99 THR A C 1
ATOM 785 O O . THR A 1 99 ? 8.676 6.313 -25.433 1.00 67.06 99 THR A O 1
ATOM 788 N N . THR A 1 100 ? 6.862 6.109 -26.734 1.00 74.62 100 THR A N 1
ATOM 789 C CA . THR A 1 100 ? 5.871 6.162 -25.650 1.00 74.62 100 THR A CA 1
ATOM 790 C C . THR A 1 100 ? 5.568 4.745 -25.157 1.00 74.62 100 THR A C 1
ATOM 792 O O . THR A 1 100 ? 4.492 4.209 -25.427 1.00 74.62 100 THR A O 1
ATOM 795 N N . GLY A 1 101 ? 6.537 4.096 -24.512 1.00 84.50 1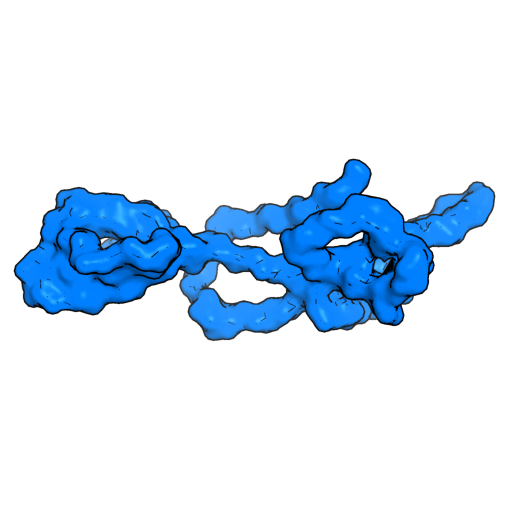01 GLY A N 1
ATOM 796 C CA . GLY A 1 101 ? 6.290 2.829 -23.827 1.00 84.50 101 GLY A CA 1
ATOM 797 C C . GLY A 1 101 ? 5.480 3.060 -22.553 1.00 84.50 101 GLY A C 1
ATOM 798 O O . GLY A 1 101 ? 5.652 4.079 -21.879 1.00 84.50 101 GLY A O 1
ATOM 799 N N . LYS A 1 102 ? 4.586 2.124 -22.231 1.00 89.44 102 LYS A N 1
ATOM 800 C CA . LYS A 1 102 ? 3.881 2.074 -20.949 1.00 89.44 102 LYS A CA 1
ATOM 801 C C . LYS A 1 102 ? 3.812 0.650 -20.411 1.00 89.44 102 LYS A C 1
ATOM 803 O O . LYS A 1 102 ? 3.558 -0.304 -21.154 1.00 89.44 102 LYS A O 1
ATOM 808 N N . ASP A 1 103 ? 3.908 0.556 -19.096 1.00 92.12 103 ASP A N 1
ATOM 809 C CA . ASP A 1 103 ? 3.637 -0.668 -18.361 1.00 92.12 103 ASP A CA 1
ATOM 810 C C . ASP A 1 103 ? 2.314 -0.545 -17.619 1.00 92.12 103 ASP A C 1
ATOM 812 O O . ASP A 1 103 ? 1.911 0.535 -17.184 1.00 92.12 103 ASP A O 1
ATOM 816 N N . LEU A 1 104 ? 1.624 -1.671 -17.507 1.00 94.25 104 LEU A N 1
ATOM 817 C CA . LEU A 1 104 ? 0.500 -1.858 -16.611 1.00 94.25 104 LEU A CA 1
ATOM 818 C C . LEU A 1 104 ? 0.909 -2.920 -15.599 1.00 94.25 104 LEU A C 1
ATOM 820 O O . LEU A 1 104 ? 1.601 -3.874 -15.951 1.00 94.25 104 LEU A O 1
ATOM 824 N N . TYR A 1 105 ? 0.442 -2.768 -14.370 1.00 94.12 105 TYR A N 1
ATOM 825 C CA . TYR A 1 105 ? 0.713 -3.689 -13.275 1.00 94.12 105 TYR A CA 1
ATOM 826 C C . TYR A 1 105 ? -0.609 -4.117 -12.667 1.00 94.12 105 TYR A C 1
ATOM 828 O O . TYR A 1 105 ? -1.528 -3.295 -12.572 1.00 94.12 105 TYR A O 1
ATOM 836 N N . ASN A 1 106 ? -0.709 -5.375 -12.252 1.00 94.75 106 ASN A N 1
ATOM 837 C CA . ASN A 1 106 ? -1.827 -5.744 -11.399 1.00 94.75 106 ASN A CA 1
ATOM 838 C C . ASN A 1 106 ? -1.513 -5.330 -9.962 1.00 94.75 106 ASN A C 1
ATOM 840 O O . ASN A 1 106 ? -0.360 -5.115 -9.580 1.00 94.75 106 ASN A O 1
ATOM 844 N N . LEU A 1 107 ? -2.581 -5.175 -9.192 1.00 91.75 107 LEU A N 1
ATOM 845 C CA . LEU A 1 107 ? -2.522 -4.935 -7.763 1.00 91.75 107 LEU A CA 1
ATOM 846 C C . LEU A 1 107 ? -3.095 -6.166 -7.058 1.00 91.75 107 LEU A C 1
ATOM 848 O O . LEU A 1 107 ? -4.036 -6.778 -7.583 1.00 91.75 107 LEU A O 1
ATOM 852 N N . PRO A 1 108 ? -2.582 -6.521 -5.870 1.00 90.38 108 PRO A N 1
ATOM 853 C CA . PRO A 1 108 ? -3.107 -7.636 -5.111 1.00 90.38 108 PRO A CA 1
ATOM 854 C C . PRO A 1 108 ? -4.584 -7.408 -4.797 1.00 90.38 108 PRO A C 1
ATOM 856 O O . PRO A 1 108 ? -5.028 -6.291 -4.518 1.00 90.38 108 PRO A O 1
ATOM 859 N N . ASN A 1 109 ? -5.349 -8.496 -4.845 1.00 86.00 109 ASN A N 1
ATOM 860 C CA . ASN A 1 109 ? -6.750 -8.465 -4.464 1.00 86.00 109 ASN A CA 1
ATOM 861 C C . ASN A 1 109 ? -6.870 -8.133 -2.968 1.00 86.00 109 ASN A C 1
ATOM 863 O O . ASN A 1 109 ? -6.183 -8.731 -2.143 1.00 86.00 109 ASN A O 1
ATOM 867 N N . HIS A 1 110 ? -7.760 -7.208 -2.624 1.00 75.94 110 HIS A N 1
ATOM 868 C CA . HIS A 1 110 ? -7.954 -6.722 -1.262 1.00 75.94 110 HIS A CA 1
ATOM 869 C C . HIS A 1 110 ? -9.291 -7.237 -0.709 1.00 75.94 110 HIS A C 1
ATOM 871 O O . HIS A 1 110 ? -10.339 -6.596 -0.778 1.00 75.94 110 HIS A O 1
ATOM 877 N N . THR A 1 111 ? -9.294 -8.486 -0.239 1.00 70.50 111 THR A N 1
ATOM 878 C CA . THR A 1 111 ? -10.529 -9.168 0.192 1.00 70.50 111 THR A CA 1
ATOM 879 C C . THR A 1 111 ? -10.878 -8.940 1.660 1.00 70.50 111 THR A C 1
ATOM 881 O O . THR A 1 111 ? -11.946 -9.357 2.105 1.00 70.50 111 THR A O 1
ATOM 884 N N . THR A 1 112 ? -9.969 -8.344 2.429 1.00 68.56 112 THR A N 1
ATOM 885 C CA . THR A 1 112 ? -10.112 -8.116 3.873 1.00 68.56 112 THR A CA 1
ATOM 886 C C . THR A 1 112 ? -10.715 -6.752 4.191 1.00 68.56 112 THR A C 1
ATOM 888 O O . THR A 1 112 ? -11.405 -6.594 5.198 1.00 68.56 112 THR A O 1
ATOM 891 N N . GLU A 1 113 ? -10.512 -5.778 3.313 1.00 74.19 113 GLU A N 1
ATOM 892 C CA . GLU A 1 113 ? -11.004 -4.416 3.432 1.00 74.19 113 GLU A CA 1
ATOM 893 C C . GLU A 1 113 ? -12.360 -4.294 2.729 1.00 74.19 113 GLU A C 1
ATOM 895 O O . GLU A 1 113 ? -12.548 -4.724 1.592 1.00 74.19 113 GLU A O 1
ATOM 900 N N . SER A 1 114 ? -13.333 -3.678 3.395 1.00 72.38 114 SER A N 1
ATOM 901 C CA . SER A 1 114 ? -14.642 -3.386 2.810 1.00 72.38 114 SER A CA 1
ATOM 902 C C . SER A 1 114 ? -15.115 -2.013 3.269 1.00 72.38 114 SER A C 1
ATOM 904 O O . SER A 1 114 ? -14.894 -1.621 4.413 1.00 72.38 114 SER A O 1
ATOM 906 N N . GLY A 1 115 ? -15.746 -1.259 2.371 1.00 73.12 115 GLY A N 1
ATOM 907 C CA . GLY A 1 115 ? -16.224 0.088 2.667 1.00 73.12 115 GLY A CA 1
ATOM 908 C C . GLY A 1 115 ? -16.122 1.039 1.474 1.00 73.12 115 GLY A C 1
ATOM 909 O O . GLY A 1 115 ? -15.626 0.659 0.412 1.00 73.12 115 GLY A O 1
ATOM 910 N N . PRO A 1 116 ? -16.624 2.276 1.621 1.00 73.38 116 PRO A N 1
ATOM 911 C CA . PRO A 1 116 ? -16.496 3.301 0.594 1.00 73.38 116 PRO A CA 1
ATOM 912 C C . PRO A 1 116 ? -15.044 3.785 0.466 1.00 73.38 116 PRO A C 1
ATOM 914 O O . PRO A 1 116 ? -14.359 4.007 1.463 1.00 73.38 116 PRO A O 1
ATOM 917 N N . ILE A 1 117 ? -14.596 4.014 -0.768 1.00 82.19 117 ILE A N 1
ATOM 918 C CA . ILE A 1 117 ? -13.293 4.626 -1.052 1.00 82.19 117 ILE A CA 1
ATOM 919 C C . ILE A 1 117 ? -13.433 6.146 -0.922 1.00 82.19 117 ILE A C 1
ATOM 921 O O . ILE A 1 117 ? -14.086 6.784 -1.744 1.00 82.19 117 ILE A O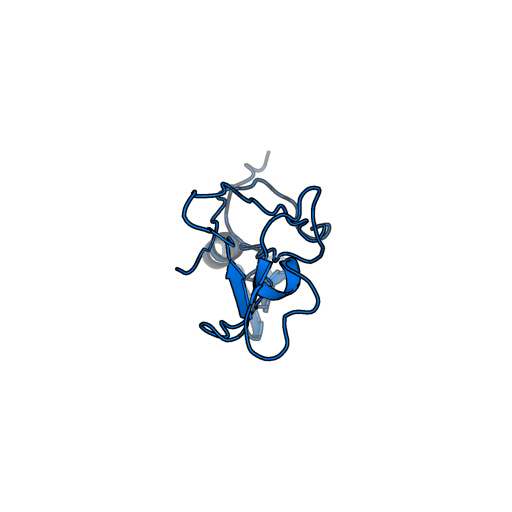 1
ATOM 925 N N . ASN A 1 118 ? -12.805 6.732 0.099 1.00 78.56 118 ASN A N 1
ATOM 926 C CA . ASN A 1 118 ? -12.831 8.185 0.316 1.00 78.56 118 ASN A CA 1
ATOM 927 C C . ASN A 1 118 ? -11.800 8.934 -0.543 1.00 78.56 118 ASN A C 1
ATOM 929 O O . ASN A 1 118 ? -12.030 10.075 -0.937 1.00 78.56 118 ASN A O 1
ATOM 933 N N . SER A 1 119 ? -10.647 8.317 -0.817 1.00 83.06 119 SER A N 1
ATOM 934 C CA . SER A 1 119 ? -9.604 8.897 -1.665 1.00 83.06 119 SER A CA 1
ATOM 935 C C . SER A 1 119 ? -8.712 7.812 -2.261 1.00 83.06 119 SER A C 1
ATOM 937 O O . SER A 1 119 ? -8.560 6.744 -1.671 1.00 83.06 119 SER A O 1
ATOM 939 N N . VAL A 1 120 ? -8.102 8.112 -3.407 1.00 87.62 120 VAL A N 1
ATOM 940 C CA . VAL A 1 120 ? -7.055 7.297 -4.033 1.00 87.62 120 VAL A CA 1
ATOM 941 C C . VAL A 1 120 ? -5.842 8.195 -4.232 1.00 87.62 120 VAL A C 1
ATOM 943 O O . VAL A 1 120 ? -5.970 9.298 -4.765 1.00 87.62 120 VAL A O 1
ATOM 946 N N . LYS A 1 121 ? -4.668 7.738 -3.796 1.00 88.19 121 LYS A N 1
ATOM 947 C CA . LYS A 1 121 ? -3.403 8.450 -3.978 1.00 88.19 121 LYS A CA 1
ATOM 948 C C . LYS A 1 121 ? -2.416 7.539 -4.692 1.00 88.19 121 LYS A C 1
ATOM 950 O O . LYS A 1 121 ? -2.145 6.441 -4.221 1.00 88.19 121 LYS A O 1
ATOM 955 N N . VAL A 1 122 ? -1.875 8.022 -5.807 1.00 87.19 122 VAL A N 1
ATOM 956 C CA . VAL A 1 122 ? -0.805 7.348 -6.546 1.00 87.19 122 VAL A CA 1
ATOM 957 C C . VAL A 1 122 ? 0.519 7.968 -6.128 1.00 87.19 122 VAL A C 1
ATOM 959 O O . VAL A 1 122 ? 0.705 9.180 -6.252 1.00 87.19 122 VAL A O 1
ATOM 962 N N . TYR A 1 123 ? 1.426 7.140 -5.623 1.00 83.00 123 TYR A N 1
ATOM 963 C CA . TYR A 1 123 ? 2.792 7.543 -5.327 1.00 83.00 123 TYR A CA 1
ATOM 964 C C . TYR A 1 123 ? 3.661 7.247 -6.547 1.00 83.00 123 TYR A C 1
ATOM 966 O O . TYR A 1 123 ? 3.701 6.117 -7.019 1.00 83.00 123 TYR A O 1
ATOM 974 N N . HIS A 1 124 ? 4.332 8.275 -7.056 1.00 76.19 124 HIS A N 1
ATOM 975 C CA . HIS A 1 124 ? 5.419 8.135 -8.017 1.00 76.19 124 HIS A CA 1
ATOM 976 C C . HIS A 1 124 ? 6.604 8.940 -7.486 1.00 76.19 124 HIS A C 1
ATOM 978 O O . HIS A 1 124 ? 6.411 10.011 -6.903 1.00 76.19 124 HIS A O 1
ATOM 984 N N . ARG A 1 125 ? 7.810 8.405 -7.648 1.00 67.94 125 ARG A N 1
ATOM 985 C CA . ARG A 1 125 ? 9.063 9.127 -7.427 1.00 67.94 125 ARG A CA 1
ATOM 986 C C . ARG A 1 125 ? 9.761 9.275 -8.773 1.00 67.94 125 ARG A C 1
ATOM 988 O O . ARG A 1 125 ? 9.654 8.386 -9.613 1.00 67.94 125 ARG A O 1
ATOM 995 N N . CYS A 1 126 ? 10.371 10.432 -8.980 1.00 62.22 126 CYS A N 1
ATOM 996 C CA . CYS A 1 126 ? 11.032 10.848 -10.208 1.00 62.22 126 CYS A CA 1
ATOM 997 C C . CYS A 1 126 ? 12.244 11.706 -9.870 1.00 62.22 126 CYS A C 1
ATOM 999 O O . CYS A 1 126 ? 12.170 12.407 -8.829 1.00 62.22 126 CYS A O 1
#

pLDDT: mean 82.97, std 11.98, range [38.28, 97.12]

Organism: NCBI:txid412755

Secondary structure (DSSP, 8-state):
--------HHHHHHHHHHTT-EEEEEETTEEEEE-TT--EEEEETTTT-------EE-S---SEEEESS--SSSGGGT--SS--TTSEEEE----SS-------EE-----S--S-----------

Radius of gyration: 21.5 Å; chains: 1; bounding box: 55×21×61 Å

Foldseek 3Di:
DDPPDPDALVRVVVVQVVVVWDFPDDDPQWTWIAHPVGDIDITRNCLRDDDWAFDAWDPFDFWDKDADPEQPGQSSLTRDPDDPDVRIHTHHPDDVHDDPGDTDGDTDDDPPRDDDDPDDDDDDDD

Sequence (126 aa):
MELVKHETCLQYFHRRLSEGWKCISLEGYNAVLLSPEGIRREIDLRNDILTLRPNEPGVSTQLYKGGSSPAPTNWEGVDEETPDEDVTYNYNNAGPTPTTGKDLYNLPNHTTESGPINSVKVYHRC